Protein AF-A0A8H7ZQN8-F1 (afdb_monomer)

Sequence (76 aa):
MGGKGLKPTQVGSYLRQIVDGIYFCHSHRILHRDLKPQNLLIDRTGIIKLADFGLARAFGVPLRPYTHEVRRIGIS

Foldseek 3Di:
DDDPDDDPVLVVVLVVLVVVQQVVCVVVQKHQVDDDPVQFDQDPVGHTDGHDSVVIDRDDPDDDPDDDDDDDDDDD

Nearest PDB structures (foldseek):
  2euf-assembly1_B  TM=8.900E-01  e=3.026E-05  Homo sapiens
  8w38-assembly1_A  TM=8.260E-01  e=2.937E-04  Homo sapiens
  3nyx-assembly1_A  TM=7.828E-01  e=4.497E-04  Homo sapiens
  8udu-assembly2_B  TM=7.606E-01  e=3.902E-04  Homo sapiens
  5uhn-assembly1_A  TM=8.159E-01  e=9.822E-04  Homo sapiens

Organism: NCBI:txid278681

Radius of gyration: 16.53 Å; Cα contacts (8 Å, |Δi|>4): 54; chains: 1; bounding box: 39×31×47 Å

Structure (mmCIF, N/CA/C/O backbone):
data_AF-A0A8H7ZQN8-F1
#
_entry.id   AF-A0A8H7ZQN8-F1
#
loop_
_atom_site.group_PDB
_atom_site.id
_atom_site.type_symbol
_atom_site.label_atom_id
_atom_site.label_alt_id
_atom_site.label_comp_id
_atom_site.label_asym_id
_atom_site.label_entity_id
_atom_site.label_seq_id
_atom_site.pdbx_PDB_ins_code
_atom_site.Cartn_x
_atom_site.Cartn_y
_atom_site.Cartn_z
_atom_site.occupancy
_atom_site.B_iso_or_equiv
_atom_site.auth_seq_id
_atom_site.auth_comp_id
_atom_site.auth_asym_id
_atom_site.auth_atom_id
_atom_site.pdbx_PDB_model_num
ATOM 1 N N . MET A 1 1 ? -12.636 20.740 13.822 1.00 41.91 1 MET A N 1
ATOM 2 C CA . MET A 1 1 ? -13.159 19.416 13.416 1.00 41.91 1 MET A CA 1
ATOM 3 C C . MET A 1 1 ? -12.049 18.390 13.630 1.00 41.91 1 MET A C 1
ATOM 5 O O . MET A 1 1 ? -11.213 18.219 12.756 1.00 41.91 1 MET A O 1
ATOM 9 N N . GLY A 1 2 ? -11.947 17.811 14.832 1.00 43.66 2 GLY A N 1
ATOM 10 C CA . GLY A 1 2 ? -10.881 16.859 15.167 1.00 43.66 2 GLY A CA 1
ATOM 11 C C . GLY A 1 2 ? -11.087 15.542 14.424 1.00 43.66 2 GLY A C 1
ATOM 12 O O . GLY A 1 2 ? -12.102 14.877 14.628 1.00 43.66 2 GLY A O 1
ATOM 13 N N . GLY A 1 3 ? -10.163 15.187 13.530 1.00 53.81 3 GLY A N 1
ATOM 14 C CA . GLY A 1 3 ? -10.210 13.915 12.816 1.00 53.81 3 GLY A CA 1
ATOM 15 C C . GLY A 1 3 ? -10.161 12.768 13.819 1.00 53.81 3 GLY A C 1
ATOM 16 O O . GLY A 1 3 ? -9.181 12.624 14.546 1.00 53.81 3 GLY A O 1
ATOM 17 N N . LYS A 1 4 ? -11.222 11.957 13.885 1.00 68.75 4 LYS A N 1
ATOM 18 C CA . LYS A 1 4 ? -11.160 10.680 14.600 1.00 68.75 4 LYS A CA 1
ATOM 19 C C . LYS A 1 4 ? -10.061 9.854 13.934 1.00 68.75 4 LYS A C 1
ATOM 21 O O . LYS A 1 4 ? -10.197 9.489 12.769 1.00 68.75 4 LYS A O 1
ATOM 26 N N . GLY A 1 5 ? -8.968 9.621 14.659 1.00 74.69 5 GLY A N 1
ATOM 27 C CA . GLY A 1 5 ? -7.887 8.750 14.210 1.00 74.69 5 GLY A CA 1
ATOM 28 C C . GLY A 1 5 ? -8.402 7.350 13.868 1.00 74.69 5 GLY A C 1
ATOM 29 O O . GLY A 1 5 ? -9.492 6.949 14.288 1.00 74.69 5 GLY A O 1
ATOM 30 N N . LEU A 1 6 ? -7.620 6.609 13.085 1.00 82.06 6 LEU A N 1
ATOM 31 C CA . LEU A 1 6 ? -7.956 5.236 12.713 1.00 82.06 6 LEU A CA 1
ATOM 32 C C . LEU A 1 6 ? -8.125 4.370 13.965 1.00 82.06 6 LEU A C 1
ATOM 34 O O . LEU A 1 6 ? -7.315 4.434 14.892 1.00 82.06 6 LEU A O 1
ATOM 38 N N . LYS A 1 7 ? -9.160 3.524 13.987 1.00 88.19 7 LYS A N 1
ATOM 39 C CA . LYS A 1 7 ? -9.301 2.524 15.050 1.00 88.19 7 LYS A CA 1
ATOM 40 C C . LYS A 1 7 ? -8.135 1.527 14.961 1.00 88.19 7 LYS A C 1
ATOM 42 O O . LYS A 1 7 ? -7.741 1.180 13.846 1.00 88.19 7 LYS A O 1
ATOM 47 N N . PRO A 1 8 ? -7.638 0.976 16.081 1.00 86.12 8 PRO A N 1
ATOM 48 C CA . PRO A 1 8 ? -6.550 -0.009 16.064 1.00 86.12 8 PRO A CA 1
ATOM 49 C C . PRO A 1 8 ? -6.817 -1.210 15.141 1.00 86.12 8 PRO A C 1
ATOM 51 O O . PRO A 1 8 ? -5.919 -1.695 14.458 1.00 86.12 8 PRO A O 1
ATOM 54 N N . THR A 1 9 ? -8.078 -1.642 15.048 1.00 87.62 9 THR A N 1
ATOM 55 C CA . THR A 1 9 ? -8.513 -2.714 14.141 1.00 87.62 9 THR A CA 1
ATOM 56 C C . THR A 1 9 ? -8.359 -2.349 12.662 1.00 87.62 9 THR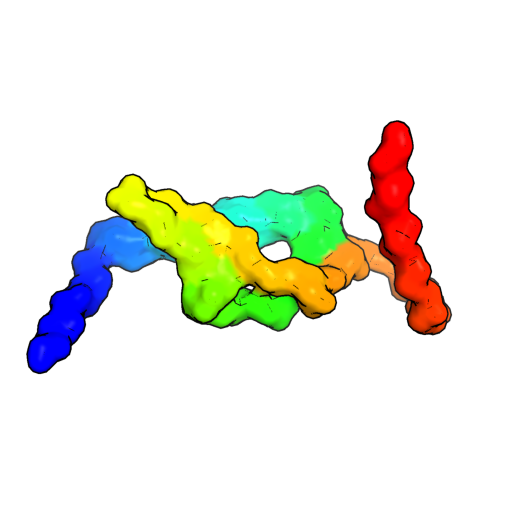 A C 1
ATOM 58 O O . THR A 1 9 ? -7.993 -3.197 11.851 1.00 87.62 9 THR A O 1
ATOM 61 N N . GLN A 1 10 ? -8.586 -1.082 12.305 1.00 87.81 10 GLN A N 1
ATOM 62 C CA . GLN A 1 10 ? -8.389 -0.578 10.945 1.00 87.81 10 GLN A CA 1
ATOM 63 C C . GLN A 1 10 ? -6.902 -0.475 10.613 1.00 87.81 10 GLN A C 1
ATOM 65 O O . GLN A 1 10 ? -6.504 -0.870 9.524 1.00 87.81 10 GLN A O 1
ATOM 70 N N . VAL A 1 11 ? -6.075 -0.027 11.564 1.00 89.38 11 VAL A N 1
ATOM 71 C CA . VAL A 1 11 ? -4.615 0.046 11.387 1.00 89.38 11 VAL A CA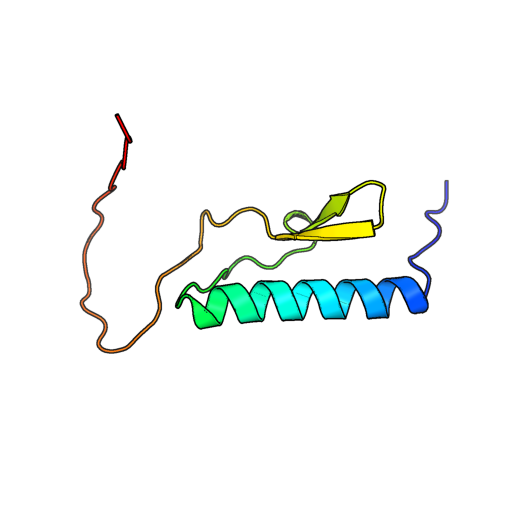 1
ATOM 72 C C . VAL A 1 11 ? -4.037 -1.332 11.062 1.00 89.38 11 VAL A C 1
ATOM 74 O O . VAL A 1 11 ? -3.300 -1.468 10.090 1.00 89.38 11 VAL A O 1
ATOM 77 N N . GLY A 1 12 ? -4.420 -2.366 11.818 1.00 91.69 12 GLY A N 1
ATOM 78 C CA . GLY A 1 12 ? -3.965 -3.736 11.564 1.00 91.69 12 GLY A CA 1
ATOM 79 C C . GLY A 1 12 ? -4.407 -4.280 10.201 1.00 91.69 12 GLY A C 1
ATOM 80 O O . GLY A 1 12 ? -3.609 -4.905 9.502 1.00 91.69 12 GLY A O 1
ATOM 81 N N . SER A 1 13 ? -5.654 -4.010 9.797 1.00 92.38 13 SER A N 1
ATOM 82 C CA . SER A 1 13 ? -6.161 -4.390 8.470 1.00 92.38 13 SER A CA 1
ATOM 83 C C . SER A 1 13 ? -5.387 -3.696 7.347 1.00 92.38 13 SER A C 1
ATOM 85 O O . SER A 1 13 ? -4.946 -4.339 6.397 1.00 92.38 13 SER A O 1
ATOM 87 N N . TYR A 1 14 ? -5.164 -2.390 7.480 1.00 93.12 14 TYR A N 1
ATOM 88 C CA . TYR A 1 14 ? -4.481 -1.580 6.477 1.00 93.12 14 TYR A CA 1
ATOM 89 C C . TYR A 1 14 ? -3.014 -1.964 6.327 1.00 93.12 14 TYR A C 1
ATOM 91 O O . TYR A 1 14 ? -2.545 -2.143 5.207 1.00 93.12 14 TYR A O 1
ATOM 99 N N . LEU A 1 15 ? -2.302 -2.172 7.436 1.00 91.81 15 LEU A N 1
ATOM 100 C CA . LEU A 1 15 ? -0.917 -2.638 7.401 1.00 91.81 15 LEU A CA 1
ATOM 101 C C . LEU A 1 15 ? -0.786 -3.969 6.661 1.00 91.81 15 LEU A C 1
ATOM 103 O O . LEU A 1 15 ? 0.107 -4.108 5.830 1.00 91.81 15 LEU A O 1
ATOM 107 N N . ARG A 1 16 ? -1.696 -4.917 6.911 1.00 94.56 16 ARG A N 1
ATOM 108 C CA . ARG A 1 16 ? -1.694 -6.208 6.216 1.00 94.56 16 ARG A CA 1
ATOM 109 C C . ARG A 1 16 ? -1.859 -6.032 4.706 1.00 94.56 16 ARG A C 1
ATOM 111 O O . ARG A 1 16 ? -1.029 -6.519 3.952 1.00 94.56 16 ARG A O 1
ATOM 118 N N . GLN A 1 17 ? -2.853 -5.251 4.281 1.00 94.19 17 GLN A N 1
ATOM 119 C CA . GLN A 1 17 ? -3.103 -4.984 2.859 1.00 94.19 17 GLN A CA 1
ATOM 120 C C . GLN A 1 17 ? -1.912 -4.304 2.161 1.00 94.19 17 GLN A C 1
ATOM 122 O O . GLN A 1 17 ? -1.582 -4.644 1.027 1.00 94.19 17 GLN A O 1
ATOM 127 N N . ILE A 1 18 ? -1.241 -3.362 2.835 1.00 92.62 18 ILE A N 1
ATOM 128 C CA . ILE A 1 18 ? -0.046 -2.692 2.300 1.00 92.62 18 ILE A CA 1
ATOM 129 C C . ILE A 1 18 ? 1.096 -3.696 2.121 1.00 92.62 18 ILE A C 1
ATOM 131 O O . ILE A 1 18 ? 1.732 -3.718 1.068 1.00 92.62 18 ILE A O 1
ATOM 135 N N . VAL A 1 19 ? 1.354 -4.528 3.133 1.00 93.44 19 VAL A N 1
ATOM 136 C CA . VAL A 1 19 ? 2.412 -5.545 3.083 1.00 93.44 19 VAL A CA 1
ATOM 137 C C . VAL A 1 19 ? 2.136 -6.561 1.977 1.00 93.44 19 VAL A C 1
ATOM 139 O O . VAL A 1 19 ? 3.045 -6.850 1.204 1.00 93.44 19 VAL A O 1
ATOM 142 N N . ASP A 1 20 ? 0.895 -7.030 1.839 1.00 94.12 20 ASP A N 1
ATOM 143 C CA . ASP A 1 20 ? 0.497 -7.962 0.779 1.00 94.12 20 ASP A CA 1
ATOM 144 C C . ASP A 1 20 ? 0.674 -7.337 -0.616 1.00 94.12 20 ASP A C 1
ATOM 146 O O . ASP A 1 20 ? 1.228 -7.964 -1.522 1.00 94.12 20 ASP A O 1
ATOM 150 N N . GLY A 1 21 ? 0.288 -6.067 -0.786 1.00 90.50 21 GLY A N 1
ATOM 151 C CA . GLY A 1 21 ? 0.490 -5.328 -2.035 1.00 90.50 21 GLY A CA 1
ATOM 152 C C . GLY A 1 21 ? 1.969 -5.151 -2.394 1.00 90.50 21 GLY A C 1
ATOM 153 O O . GLY A 1 21 ? 2.358 -5.321 -3.552 1.00 90.50 21 GLY A O 1
ATOM 154 N N . ILE A 1 22 ? 2.821 -4.855 -1.409 1.00 90.50 22 ILE A N 1
ATOM 155 C CA . ILE A 1 22 ? 4.273 -4.735 -1.608 1.00 90.50 22 ILE A CA 1
ATOM 156 C C . ILE A 1 22 ? 4.905 -6.095 -1.895 1.00 90.50 22 ILE A C 1
ATOM 158 O O . ILE A 1 22 ? 5.748 -6.200 -2.786 1.00 90.50 22 ILE A O 1
ATOM 162 N N . TYR A 1 23 ? 4.479 -7.144 -1.192 1.00 90.31 23 TYR A N 1
ATOM 163 C CA . TYR A 1 23 ? 4.918 -8.510 -1.451 1.00 90.31 23 TYR A CA 1
ATOM 164 C C . TYR A 1 23 ? 4.611 -8.922 -2.893 1.00 90.31 23 TYR A C 1
ATOM 166 O O . TYR A 1 23 ? 5.498 -9.418 -3.588 1.00 90.31 23 TYR A O 1
ATOM 174 N N . PHE A 1 24 ? 3.403 -8.624 -3.380 1.00 88.94 24 P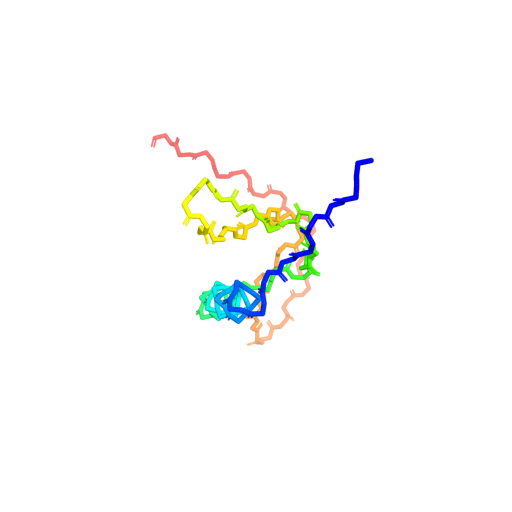HE A N 1
ATOM 175 C CA . PHE A 1 24 ? 3.028 -8.840 -4.775 1.00 88.94 24 PHE A CA 1
ATOM 176 C C . PHE A 1 24 ? 3.928 -8.058 -5.744 1.00 88.94 24 PHE A C 1
ATOM 178 O O . PHE A 1 24 ? 4.393 -8.609 -6.739 1.00 88.94 24 PHE A O 1
ATOM 185 N N . CYS A 1 25 ? 4.245 -6.793 -5.459 1.00 85.50 25 CYS A N 1
ATOM 186 C CA . CYS A 1 25 ? 5.181 -6.032 -6.295 1.00 85.50 25 CYS A CA 1
ATOM 187 C C . CYS A 1 25 ? 6.563 -6.706 -6.342 1.00 85.50 25 CYS A C 1
ATOM 189 O O . CYS A 1 25 ? 7.144 -6.893 -7.414 1.00 85.50 25 CYS A O 1
ATOM 191 N N . HIS A 1 26 ? 7.071 -7.138 -5.188 1.00 86.50 26 HIS A N 1
ATOM 192 C CA . HIS A 1 26 ? 8.374 -7.786 -5.077 1.00 86.50 26 HIS A CA 1
ATOM 193 C C . HIS A 1 26 ? 8.422 -9.155 -5.766 1.00 86.50 26 HIS A C 1
ATOM 195 O O . HIS A 1 26 ? 9.434 -9.467 -6.400 1.00 86.50 26 HIS A O 1
ATOM 201 N N . SER A 1 27 ? 7.345 -9.946 -5.715 1.00 87.94 27 SER A N 1
ATOM 202 C CA . SER A 1 27 ? 7.260 -11.219 -6.445 1.00 87.94 27 SER A CA 1
ATOM 203 C C . SER A 1 27 ? 7.324 -11.010 -7.961 1.00 87.94 27 SER A C 1
ATOM 205 O O . SER A 1 27 ? 7.873 -11.844 -8.675 1.00 87.94 27 SER A O 1
ATOM 207 N N . HIS A 1 28 ? 6.853 -9.856 -8.441 1.00 85.31 28 HIS A N 1
ATOM 208 C CA . HIS A 1 28 ? 6.946 -9.424 -9.838 1.00 85.31 28 HIS A CA 1
ATOM 209 C C . HIS A 1 28 ? 8.225 -8.632 -10.147 1.00 85.31 28 HIS A C 1
ATOM 211 O O . HIS A 1 28 ? 8.323 -8.003 -11.198 1.00 85.31 28 HIS A O 1
ATOM 217 N N . ARG A 1 29 ? 9.230 -8.672 -9.257 1.00 84.62 29 ARG A N 1
ATOM 218 C CA . ARG A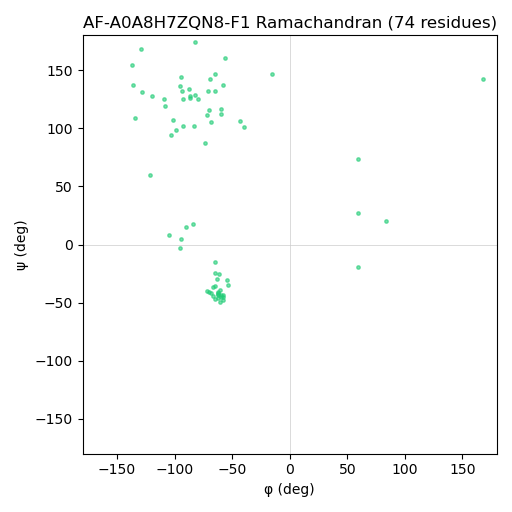 1 29 ? 10.516 -7.967 -9.399 1.00 84.62 29 ARG A CA 1
ATOM 219 C C . ARG A 1 29 ? 10.377 -6.449 -9.520 1.00 84.62 29 ARG A C 1
ATOM 221 O O . ARG A 1 29 ? 11.262 -5.816 -10.082 1.00 84.62 29 ARG A O 1
ATOM 228 N N . ILE A 1 30 ? 9.323 -5.850 -8.970 1.00 83.31 30 ILE A N 1
ATOM 229 C CA . ILE A 1 30 ? 9.082 -4.401 -8.971 1.00 83.31 30 ILE A CA 1
ATOM 230 C C . ILE A 1 30 ? 9.304 -3.850 -7.560 1.00 83.31 30 ILE A C 1
ATOM 232 O O . ILE A 1 30 ? 8.597 -4.226 -6.631 1.00 83.31 30 ILE A O 1
ATOM 236 N N . LEU A 1 31 ? 10.252 -2.926 -7.387 1.00 83.06 31 LEU A N 1
ATOM 237 C CA . LEU A 1 31 ? 10.341 -2.105 -6.173 1.00 83.06 31 LEU A CA 1
ATOM 238 C C . LEU A 1 31 ? 9.460 -0.874 -6.338 1.00 83.06 31 LEU A C 1
ATOM 240 O O . LEU A 1 31 ? 9.663 -0.138 -7.298 1.00 83.06 31 LEU A O 1
ATOM 244 N N . HIS A 1 32 ? 8.571 -0.592 -5.383 1.00 83.12 32 HIS A N 1
ATOM 245 C 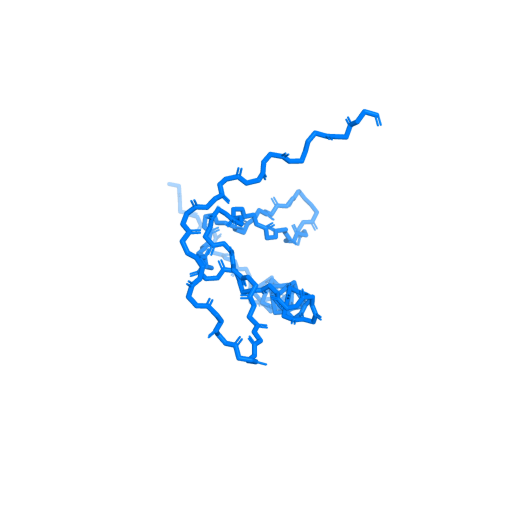CA . HIS A 1 32 ? 7.746 0.626 -5.397 1.00 83.12 32 HIS A CA 1
ATOM 246 C C . HIS A 1 32 ? 8.577 1.903 -5.162 1.00 83.12 32 HIS A C 1
ATOM 248 O O . HIS A 1 32 ? 8.381 2.909 -5.833 1.00 83.12 32 HIS A O 1
ATOM 254 N N . ARG A 1 33 ? 9.533 1.856 -4.220 1.00 82.44 33 ARG A N 1
ATOM 255 C CA . ARG A 1 33 ? 10.472 2.931 -3.808 1.00 82.44 33 ARG A CA 1
ATOM 256 C C . ARG A 1 33 ? 9.878 4.245 -3.279 1.00 82.44 33 ARG A C 1
ATOM 258 O O . ARG A 1 33 ? 10.592 4.944 -2.575 1.00 82.44 33 ARG A O 1
ATOM 265 N N . ASP A 1 34 ? 8.616 4.556 -3.553 1.00 81.50 34 ASP A N 1
ATOM 266 C CA . ASP A 1 34 ? 7.920 5.742 -3.027 1.00 81.50 34 ASP A CA 1
ATOM 267 C C . ASP A 1 34 ? 6.672 5.366 -2.217 1.00 81.50 34 ASP A C 1
ATOM 269 O O . ASP A 1 34 ? 5.535 5.684 -2.572 1.00 81.50 34 ASP A O 1
ATOM 273 N N . LEU A 1 35 ? 6.876 4.590 -1.150 1.00 81.94 35 LEU A N 1
ATOM 274 C CA . LEU A 1 35 ? 5.787 4.188 -0.265 1.00 81.94 35 LEU A CA 1
ATOM 275 C C . LEU A 1 35 ? 5.518 5.303 0.752 1.00 81.94 35 LEU A C 1
ATOM 277 O O . LEU A 1 35 ? 6.241 5.450 1.737 1.00 81.94 35 LEU A O 1
ATOM 281 N N . LYS A 1 36 ? 4.462 6.078 0.510 1.00 84.19 36 LYS A N 1
ATOM 282 C CA . LYS A 1 36 ? 3.998 7.167 1.378 1.00 84.19 36 LYS A CA 1
ATOM 283 C C . LYS A 1 36 ? 2.471 7.136 1.502 1.00 84.19 36 LYS A C 1
ATOM 285 O O . LYS A 1 36 ? 1.816 6.651 0.580 1.00 84.19 36 LYS A O 1
ATOM 290 N N . PRO A 1 37 ? 1.872 7.658 2.589 1.00 82.81 37 PRO A N 1
ATOM 291 C CA . PRO A 1 37 ? 0.420 7.616 2.787 1.00 82.81 37 PRO A CA 1
ATOM 292 C C . PRO A 1 37 ? -0.394 8.209 1.629 1.00 82.81 37 PRO A C 1
ATOM 294 O O . PRO A 1 37 ? -1.487 7.738 1.346 1.00 82.81 37 PRO A O 1
ATOM 297 N N . GLN A 1 38 ? 0.151 9.204 0.926 1.00 85.38 38 GLN A N 1
ATOM 298 C CA . GLN A 1 38 ? -0.473 9.832 -0.242 1.00 85.38 38 GLN A CA 1
ATOM 299 C C . GLN A 1 38 ? -0.631 8.866 -1.431 1.00 85.38 38 GLN A C 1
ATOM 301 O O . GLN A 1 38 ? -1.519 9.058 -2.254 1.00 85.38 38 GLN A O 1
ATOM 306 N N . ASN A 1 39 ? 0.200 7.821 -1.490 1.00 86.19 39 ASN A N 1
ATOM 307 C CA . ASN A 1 39 ? 0.193 6.788 -2.527 1.00 86.19 39 ASN A CA 1
ATOM 308 C C . ASN A 1 39 ? -0.632 5.551 -2.115 1.00 86.19 39 ASN A C 1
ATOM 310 O O . ASN A 1 39 ? -0.671 4.558 -2.839 1.00 86.19 39 ASN A O 1
ATOM 314 N N . LEU A 1 40 ? -1.296 5.595 -0.953 1.00 88.44 40 LEU A N 1
ATOM 315 C CA . LEU A 1 40 ? -2.193 4.550 -0.462 1.00 88.44 40 LEU A CA 1
ATOM 316 C C . LEU A 1 40 ? -3.638 5.000 -0.663 1.00 88.44 40 LEU A C 1
ATOM 318 O O . LEU A 1 40 ? -4.216 5.701 0.169 1.00 88.44 40 LEU A O 1
ATOM 322 N N . LEU A 1 41 ? -4.232 4.604 -1.783 1.00 90.44 41 LEU A N 1
ATOM 323 C CA . LEU A 1 41 ? -5.619 4.938 -2.077 1.00 90.44 41 LEU A CA 1
ATOM 324 C C . LEU A 1 41 ? -6.537 3.998 -1.302 1.00 90.44 41 LEU A C 1
ATOM 326 O O . LEU A 1 41 ? -6.423 2.782 -1.433 1.00 90.44 41 LEU A O 1
ATOM 330 N N . ILE A 1 42 ? -7.450 4.561 -0.516 1.00 90.38 42 ILE A N 1
ATOM 331 C CA . ILE A 1 42 ? -8.432 3.801 0.261 1.00 90.38 42 ILE A CA 1
ATOM 332 C C . ILE A 1 42 ? -9.801 4.014 -0.372 1.00 90.38 42 ILE A C 1
ATOM 334 O O . ILE A 1 42 ? -10.239 5.154 -0.544 1.00 90.38 42 ILE A O 1
ATOM 338 N N . ASP A 1 43 ? -10.485 2.932 -0.728 1.00 88.62 43 ASP A N 1
ATOM 339 C CA . ASP A 1 43 ? -11.855 3.026 -1.221 1.00 88.62 43 ASP A CA 1
ATOM 340 C C . ASP A 1 43 ? -12.888 3.129 -0.083 1.00 88.62 43 ASP A C 1
ATOM 342 O O . ASP A 1 43 ? -12.578 3.023 1.105 1.00 88.62 43 ASP A O 1
ATOM 346 N N . ARG A 1 44 ? -14.161 3.336 -0.443 1.00 87.56 44 ARG A N 1
ATOM 347 C CA . ARG A 1 44 ? -15.258 3.460 0.539 1.00 87.56 44 ARG A CA 1
ATOM 348 C C . ARG A 1 44 ? -15.504 2.172 1.334 1.00 87.56 44 ARG A C 1
ATOM 350 O O . ARG A 1 44 ? -16.190 2.220 2.349 1.00 87.56 44 ARG A O 1
ATOM 357 N N . THR A 1 45 ? -14.971 1.043 0.871 1.00 87.94 45 THR A N 1
ATOM 358 C CA . THR A 1 45 ? -15.080 -0.267 1.521 1.00 87.94 45 THR A CA 1
ATOM 359 C C . THR A 1 45 ? -13.878 -0.586 2.415 1.00 87.94 45 THR A C 1
ATOM 361 O O . THR A 1 45 ? -13.895 -1.589 3.123 1.00 87.94 45 THR A O 1
ATOM 364 N N . GLY A 1 46 ? -12.866 0.290 2.455 1.00 86.44 46 GLY A N 1
ATOM 365 C CA . GLY A 1 46 ? -11.665 0.115 3.272 1.00 86.44 46 GLY A CA 1
ATOM 366 C C . GLY A 1 46 ? -10.589 -0.758 2.621 1.00 86.44 46 GLY A C 1
ATOM 367 O O . GLY A 1 46 ? -9.727 -1.279 3.334 1.00 86.44 46 GLY A O 1
ATOM 368 N N . ILE A 1 47 ? -10.629 -0.927 1.296 1.00 90.00 47 ILE A N 1
ATOM 369 C CA . ILE A 1 47 ? -9.578 -1.615 0.542 1.00 90.00 47 ILE A CA 1
ATOM 370 C C . ILE A 1 47 ? -8.489 -0.621 0.148 1.00 90.00 47 ILE A C 1
ATOM 372 O O . ILE A 1 47 ? -8.782 0.466 -0.358 1.00 90.00 47 ILE A O 1
ATOM 376 N N . ILE A 1 48 ? -7.234 -1.015 0.361 1.00 91.62 48 ILE A N 1
ATOM 377 C CA . ILE A 1 48 ? -6.046 -0.244 -0.002 1.00 91.62 48 ILE A CA 1
ATOM 378 C C . ILE A 1 48 ? -5.542 -0.658 -1.379 1.00 91.62 48 ILE A C 1
ATOM 380 O O . ILE A 1 48 ? -5.333 -1.837 -1.660 1.00 91.62 48 ILE A O 1
ATOM 384 N N . LYS A 1 49 ? -5.274 0.339 -2.221 1.00 87.88 49 LYS A N 1
ATOM 385 C CA . LYS A 1 49 ? -4.589 0.190 -3.504 1.00 87.88 49 LYS A CA 1
ATOM 386 C C . LYS A 1 49 ? -3.309 1.014 -3.495 1.00 87.88 49 LYS A C 1
ATOM 388 O O . LYS A 1 49 ? -3.337 2.206 -3.188 1.00 87.88 49 LYS A O 1
ATOM 393 N N . LEU A 1 50 ? -2.198 0.369 -3.842 1.00 88.50 50 LEU A N 1
ATOM 394 C CA . LEU A 1 50 ? -0.928 1.053 -4.073 1.00 88.50 50 LEU A CA 1
ATOM 395 C C . LEU A 1 50 ? -1.022 1.854 -5.375 1.00 88.50 50 LEU A C 1
ATOM 397 O O . LEU A 1 50 ? -1.490 1.338 -6.393 1.00 88.50 50 LEU A O 1
ATOM 401 N N . ALA A 1 51 ? -0.597 3.110 -5.331 1.00 83.81 51 ALA A N 1
ATOM 402 C CA . ALA A 1 51 ? -0.599 4.029 -6.457 1.00 83.81 51 ALA A CA 1
ATOM 403 C C . ALA A 1 51 ? 0.777 4.681 -6.632 1.00 83.81 51 ALA A C 1
ATOM 405 O O . ALA A 1 51 ? 1.624 4.612 -5.752 1.00 83.81 51 ALA A O 1
ATOM 406 N N . ASP A 1 52 ? 0.965 5.346 -7.772 1.00 79.56 52 ASP A N 1
ATOM 407 C CA . ASP A 1 52 ? 2.203 6.046 -8.128 1.00 79.56 52 ASP A CA 1
ATOM 408 C C . ASP A 1 52 ? 3.446 5.137 -8.184 1.00 79.56 52 ASP A C 1
ATOM 410 O O . ASP A 1 52 ? 4.366 5.171 -7.367 1.00 79.56 52 ASP A O 1
ATOM 414 N N . PHE A 1 53 ? 3.485 4.339 -9.250 1.00 76.38 53 PHE A N 1
ATOM 415 C CA . PHE A 1 53 ? 4.656 3.562 -9.649 1.00 76.38 53 PHE A CA 1
ATOM 416 C C . PHE A 1 53 ? 5.643 4.393 -10.489 1.00 76.38 53 PHE A C 1
ATOM 418 O O . PHE A 1 53 ? 6.493 3.821 -11.170 1.00 76.38 53 PHE A O 1
ATOM 425 N N . GLY A 1 54 ? 5.562 5.732 -10.472 1.00 67.06 54 GLY A N 1
ATOM 426 C CA . GLY A 1 54 ? 6.418 6.606 -11.285 1.00 67.06 54 GLY A CA 1
ATOM 427 C C . GLY A 1 54 ? 7.909 6.464 -10.964 1.00 67.06 54 GLY A C 1
ATOM 428 O O . GLY A 1 54 ? 8.763 6.664 -11.827 1.00 67.06 54 GLY A O 1
ATOM 429 N N . LEU A 1 55 ? 8.227 6.039 -9.738 1.00 67.06 55 LEU A N 1
ATOM 430 C CA . LEU A 1 55 ? 9.579 5.696 -9.300 1.00 67.06 55 LEU A CA 1
ATOM 431 C C . LEU A 1 55 ? 9.810 4.187 -9.195 1.00 67.06 55 LEU A C 1
ATOM 433 O O . LEU A 1 55 ? 10.869 3.778 -8.709 1.00 67.06 55 LEU A O 1
ATOM 437 N N . ALA A 1 56 ? 8.881 3.347 -9.641 1.00 75.25 56 ALA A N 1
ATOM 438 C CA . ALA A 1 56 ? 9.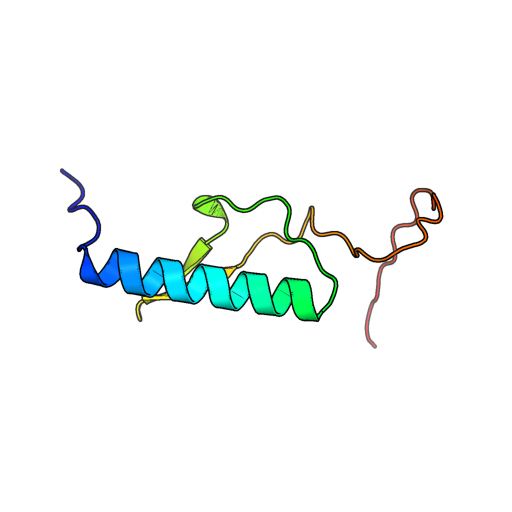041 1.912 -9.514 1.00 75.25 56 ALA A CA 1
ATOM 439 C C . ALA A 1 56 ? 10.163 1.395 -10.427 1.00 75.25 56 ALA A C 1
ATOM 441 O O . ALA A 1 56 ? 10.369 1.890 -11.535 1.00 75.25 56 ALA A O 1
ATOM 442 N N . ARG A 1 57 ? 10.939 0.413 -9.956 1.00 72.38 57 ARG A N 1
ATOM 443 C CA . ARG A 1 57 ? 12.087 -0.114 -10.711 1.00 72.38 57 ARG A CA 1
ATOM 444 C C . ARG A 1 57 ? 12.142 -1.631 -10.661 1.00 72.38 57 ARG A C 1
ATOM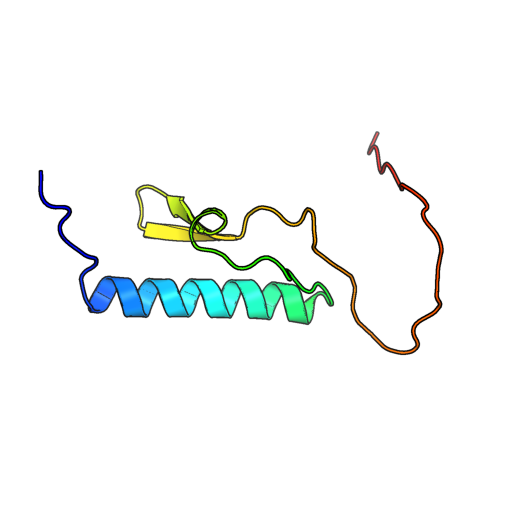 446 O O . ARG A 1 57 ? 11.969 -2.222 -9.596 1.00 72.38 57 ARG A O 1
ATOM 453 N N . ALA A 1 58 ? 12.436 -2.238 -11.808 1.00 72.69 58 ALA A N 1
ATOM 454 C CA . ALA A 1 58 ? 12.743 -3.657 -11.879 1.00 72.69 58 ALA A CA 1
ATOM 455 C C . ALA A 1 58 ? 14.047 -3.955 -11.110 1.00 72.69 58 ALA A C 1
ATOM 457 O O . ALA A 1 58 ? 15.038 -3.242 -11.296 1.00 72.69 58 ALA A O 1
ATOM 458 N N . PHE A 1 59 ? 14.067 -4.977 -10.251 1.00 67.31 59 PHE A N 1
ATOM 459 C CA . PHE A 1 59 ? 15.252 -5.354 -9.469 1.00 67.31 59 PHE A CA 1
ATOM 460 C C . PHE A 1 59 ? 15.603 -6.846 -9.601 1.00 67.31 59 PHE A C 1
ATOM 462 O O . PHE A 1 59 ? 14.753 -7.723 -9.463 1.00 67.31 59 PHE A O 1
ATOM 469 N N . GLY A 1 60 ? 16.884 -7.121 -9.866 1.00 54.88 60 GLY A N 1
ATOM 470 C CA . GLY A 1 60 ? 17.481 -8.448 -10.065 1.00 54.88 60 GLY A CA 1
ATOM 471 C C . GLY A 1 60 ? 18.903 -8.308 -10.634 1.00 54.88 60 GLY A C 1
ATOM 472 O O . GLY A 1 60 ? 19.157 -7.384 -11.403 1.00 54.88 60 GLY A O 1
ATOM 473 N N . VAL A 1 61 ? 19.850 -9.152 -10.212 1.00 59.47 61 VAL A N 1
ATOM 474 C CA . VAL A 1 61 ? 21.283 -9.060 -10.581 1.00 59.47 61 VAL A CA 1
ATOM 475 C C . VAL A 1 61 ? 21.602 -9.962 -11.794 1.00 59.47 61 VAL A C 1
ATOM 477 O O . VAL A 1 61 ? 21.049 -11.059 -11.859 1.00 59.47 61 VAL A O 1
ATOM 480 N N . PRO A 1 62 ? 22.507 -9.542 -12.712 1.00 54.28 62 PRO A N 1
ATOM 481 C CA . PRO A 1 62 ? 23.309 -8.329 -12.627 1.00 54.28 62 PRO A CA 1
ATOM 482 C C . PRO A 1 62 ? 22.719 -7.125 -13.351 1.00 54.28 62 PRO A C 1
ATOM 484 O O . PRO A 1 62 ? 22.283 -7.174 -14.501 1.00 54.28 62 PRO A O 1
ATOM 487 N N . LEU A 1 63 ? 22.824 -6.023 -12.610 1.00 58.22 63 LEU A N 1
ATOM 488 C CA . LEU A 1 63 ? 22.793 -4.629 -13.017 1.00 58.22 63 LEU A CA 1
ATOM 489 C C . LEU A 1 63 ? 23.561 -4.431 -14.328 1.00 58.22 63 LEU A C 1
ATOM 491 O O . LEU A 1 63 ? 24.786 -4.331 -14.327 1.00 58.22 63 LEU A O 1
ATOM 495 N N . ARG A 1 64 ? 22.852 -4.317 -15.450 1.00 47.84 64 ARG A N 1
ATOM 496 C CA . ARG A 1 64 ? 23.411 -3.596 -16.592 1.00 47.84 64 ARG A CA 1
ATOM 497 C C . ARG A 1 64 ? 23.068 -2.115 -16.408 1.00 47.84 64 ARG A C 1
ATOM 499 O O . ARG A 1 64 ? 21.893 -1.805 -16.187 1.00 47.84 64 ARG A O 1
ATOM 506 N N . PRO A 1 65 ? 24.045 -1.195 -16.447 1.00 52.88 65 PRO A N 1
ATOM 507 C CA . PRO A 1 65 ? 23.755 0.226 -16.401 1.00 52.88 65 PRO A CA 1
ATOM 508 C C . PRO A 1 65 ? 23.183 0.614 -17.764 1.00 52.88 65 PRO A C 1
ATOM 510 O O . PRO A 1 65 ? 23.929 0.971 -18.666 1.00 52.88 65 PRO A O 1
ATOM 513 N N . 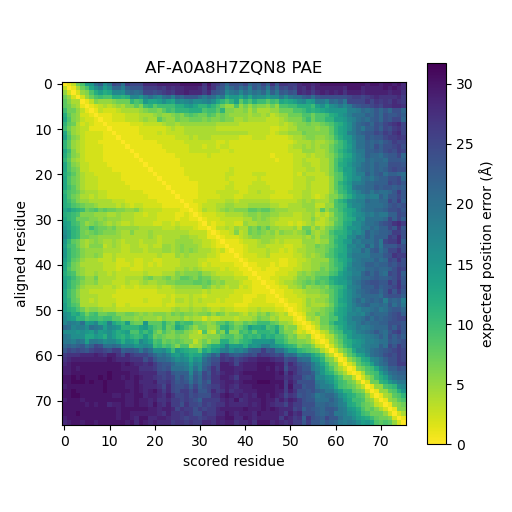TYR A 1 66 ? 21.868 0.495 -17.948 1.00 48.81 66 TYR A N 1
ATOM 514 C CA . TYR A 1 66 ? 21.236 0.994 -19.165 1.00 48.81 66 TYR A CA 1
ATOM 515 C C . TYR A 1 66 ? 20.558 2.336 -18.919 1.00 48.81 66 TYR A C 1
ATOM 517 O O . TYR A 1 66 ? 19.568 2.472 -18.201 1.00 48.81 66 TYR A O 1
ATOM 525 N N . THR A 1 67 ? 21.258 3.314 -19.484 1.00 42.75 67 THR A N 1
ATOM 526 C CA . THR A 1 67 ? 20.861 4.601 -20.046 1.00 42.75 67 THR A CA 1
ATOM 527 C C . THR A 1 67 ? 19.371 4.783 -20.335 1.00 42.75 67 THR A C 1
ATOM 529 O O . THR A 1 67 ? 18.676 3.857 -20.739 1.00 42.75 67 THR A O 1
ATOM 532 N N . HIS A 1 68 ? 18.922 6.029 -20.165 1.00 50.06 68 HIS A N 1
ATOM 533 C CA . HIS A 1 68 ? 17.591 6.540 -20.484 1.00 50.06 68 HIS A CA 1
ATOM 534 C C . HIS A 1 68 ? 17.078 6.049 -21.846 1.00 50.06 68 HIS A C 1
ATOM 536 O O . HIS A 1 68 ? 17.487 6.565 -22.881 1.00 50.06 68 HIS A O 1
ATOM 542 N N . GLU A 1 69 ? 16.124 5.123 -21.847 1.00 46.47 69 GLU A N 1
ATOM 543 C CA . GLU A 1 69 ? 15.265 4.898 -23.006 1.00 46.47 69 GLU A CA 1
ATOM 544 C C . GLU A 1 69 ? 13.817 4.781 -22.526 1.00 46.47 69 GLU A C 1
ATOM 546 O O . GLU A 1 69 ? 13.421 3.831 -21.848 1.00 46.47 69 GLU A O 1
ATOM 551 N N . VAL A 1 70 ? 13.033 5.813 -22.837 1.00 50.38 70 VAL A N 1
ATOM 552 C CA . VAL A 1 70 ? 11.590 5.873 -22.603 1.00 50.38 70 VAL A CA 1
ATOM 553 C C . VAL A 1 70 ? 10.925 4.868 -23.540 1.00 50.38 70 VAL A C 1
ATOM 555 O O . VAL A 1 70 ? 10.810 5.118 -24.738 1.00 50.38 70 VAL A O 1
ATOM 558 N N . ARG A 1 71 ? 10.458 3.731 -23.018 1.00 43.12 71 ARG A N 1
ATOM 559 C CA . ARG A 1 71 ? 9.626 2.802 -23.795 1.00 43.12 71 ARG A CA 1
ATOM 560 C C . ARG A 1 71 ? 8.152 3.106 -23.574 1.00 43.12 71 ARG A C 1
ATOM 562 O O . ARG A 1 71 ? 7.560 2.733 -22.567 1.00 43.12 71 ARG A O 1
ATOM 569 N N . ARG A 1 72 ? 7.562 3.784 -24.558 1.00 48.03 72 ARG A N 1
ATOM 570 C CA . ARG A 1 72 ? 6.115 3.864 -24.771 1.00 48.03 72 ARG A CA 1
ATOM 571 C C . ARG A 1 72 ? 5.649 2.502 -25.289 1.00 48.03 72 ARG A C 1
ATOM 573 O O . ARG A 1 72 ? 5.990 2.143 -26.409 1.00 48.03 72 ARG A O 1
ATOM 580 N N . ILE A 1 73 ? 4.883 1.752 -24.504 1.00 46.12 73 ILE A N 1
ATOM 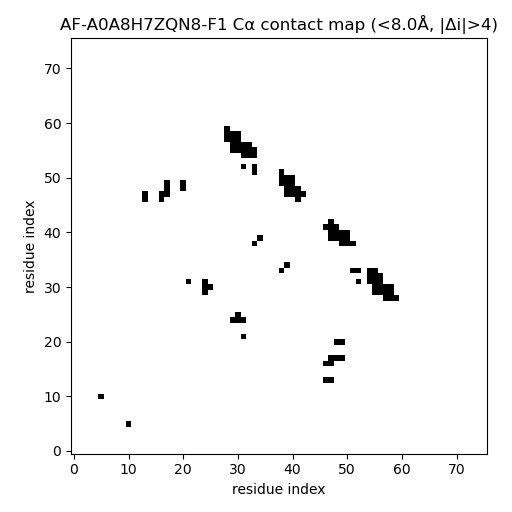581 C CA . ILE A 1 73 ? 4.121 0.616 -25.036 1.00 46.12 73 ILE A CA 1
ATOM 582 C C . ILE A 1 73 ? 2.694 1.111 -25.256 1.00 46.12 73 ILE A C 1
ATOM 584 O O . ILE A 1 73 ? 1.917 1.251 -24.316 1.00 46.12 73 ILE A O 1
ATOM 588 N N . GLY A 1 74 ? 2.395 1.456 -26.508 1.00 42.59 74 GLY A N 1
ATOM 589 C CA . GLY A 1 74 ? 1.028 1.501 -27.010 1.00 42.59 74 GLY A CA 1
ATOM 590 C C . GLY A 1 74 ? 0.630 0.084 -27.399 1.00 42.59 74 GLY A C 1
ATOM 591 O O . GLY A 1 74 ? 1.381 -0.587 -28.103 1.00 42.59 74 GLY A O 1
ATOM 592 N N . ILE A 1 75 ? -0.514 -0.372 -26.908 1.00 45.50 75 ILE A N 1
ATOM 593 C CA . ILE A 1 75 ? -1.168 -1.568 -27.430 1.00 45.50 75 ILE A CA 1
ATOM 594 C C . ILE A 1 75 ? -2.163 -1.104 -28.496 1.00 45.50 75 ILE A C 1
ATOM 596 O O . ILE A 1 75 ? -2.959 -0.200 -28.236 1.00 45.50 75 ILE A O 1
ATOM 600 N N . SER A 1 76 ? -2.040 -1.662 -29.700 1.00 42.84 76 SER A N 1
ATOM 601 C CA . SER A 1 76 ? -3.069 -1.616 -30.740 1.00 42.84 76 SER A CA 1
ATOM 602 C C . SER A 1 76 ? -3.784 -2.954 -30.795 1.00 42.84 76 SER A C 1
ATOM 604 O O . SER A 1 76 ? -3.172 -3.957 -30.361 1.00 42.84 76 SER A O 1
#

InterPro domains:
  IPR000719 Protein kinase domain [PF00069] (6-60)
  IPR000719 Protein kinase domain [PS50011] (1-76)
  IPR008271 Serine/threonine-protein kinase, active site [PS00108] (30-42)
  IPR011009 Protein kinase-like domain superfamily [SSF56112] (5-69)
  IPR050108 Cyclin-dependent kinase [PTHR24056] (7-70)

Solvent-accessible surface area (backbone atoms only — not comparable to full-atom values): 5066 Å² total; per-residue (Å²): 134,83,77,80,71,81,52,72,71,52,51,55,53,50,53,50,47,52,52,53,54,49,50,53,33,48,77,70,33,34,43,52,88,57,91,48,75,92,29,51,46,66,50,100,85,71,50,70,41,87,45,68,61,87,65,40,40,80,64,74,86,81,80,70,93,75,73,97,72,90,78,84,82,79,86,130

Secondary structure (DSSP, 8-state):
----PPPHHHHHHHHHHHHHHHHHHHHTTEE-----GGGEEE-TTS-EEE---TT-EE--SS--------------

pLDDT: mean 75.52, std 17.38, range [41.91, 94.56]

Mean predicted aligned error: 11.94 Å